Protein AF-A0A1Q6DUY1-F1 (afdb_monomer)

Mean predicted aligned error: 12.61 Å

Secondary structure (DSSP, 8-state):
-----TTTTTS-TTSSS-SS--SS-SEEEEETTEEEETT--EE-HHHHHHHHHHHHHHHHTT--------S--------PPPTT--S-----------PPP-

Organism: Methanohalarchaeum thermophilum (NCBI:txid1903181)

Structure (mmCIF, N/CA/C/O backbone):
data_AF-A0A1Q6DUY1-F1
#
_entry.id   AF-A0A1Q6DUY1-F1
#
loop_
_atom_site.group_PDB
_atom_site.id
_atom_site.type_symbol
_atom_site.label_atom_id
_atom_site.label_alt_id
_atom_site.label_comp_id
_atom_site.label_asym_id
_atom_site.label_entity_id
_atom_site.label_seq_id
_atom_site.pdbx_PDB_ins_code
_atom_site.Cartn_x
_atom_site.Cartn_y
_atom_site.Cartn_z
_atom_site.occupancy
_atom_site.B_iso_or_equiv
_atom_site.auth_seq_id
_atom_site.auth_comp_id
_atom_site.auth_asym_id
_atom_site.auth_atom_id
_atom_site.pdbx_PDB_model_num
ATOM 1 N N . MET A 1 1 ? 21.141 -5.950 -8.423 1.00 63.97 1 MET A N 1
ATOM 2 C CA . MET A 1 1 ? 20.550 -4.677 -7.969 1.00 63.97 1 MET A CA 1
ATOM 3 C C . MET A 1 1 ? 19.736 -4.976 -6.729 1.00 63.97 1 MET A C 1
ATOM 5 O O . MET A 1 1 ? 19.007 -5.960 -6.750 1.00 63.97 1 MET A O 1
ATOM 9 N N . LEU A 1 2 ? 19.949 -4.237 -5.644 1.00 80.75 2 LEU A N 1
ATOM 10 C CA . LEU A 1 2 ? 19.303 -4.486 -4.356 1.00 80.75 2 LEU A CA 1
ATOM 11 C C . LEU A 1 2 ? 18.455 -3.260 -4.021 1.00 80.75 2 LEU A C 1
ATOM 13 O O . LEU A 1 2 ? 19.003 -2.168 -3.919 1.00 80.75 2 LEU A O 1
ATOM 17 N N . VAL A 1 3 ? 17.140 -3.453 -3.915 1.00 87.00 3 VAL A N 1
ATOM 18 C CA . VAL A 1 3 ? 16.173 -2.383 -3.643 1.00 87.00 3 VAL A CA 1
ATOM 19 C C . VAL A 1 3 ? 15.940 -2.315 -2.140 1.00 87.00 3 VAL A C 1
ATOM 21 O O . VAL A 1 3 ? 15.665 -3.330 -1.505 1.00 87.00 3 VAL A O 1
ATOM 24 N N . ASP A 1 4 ? 16.053 -1.122 -1.567 1.00 88.88 4 ASP A N 1
ATOM 25 C CA . ASP A 1 4 ? 15.812 -0.912 -0.141 1.00 88.88 4 ASP A CA 1
ATOM 26 C C . ASP A 1 4 ? 14.311 -0.976 0.202 1.00 88.88 4 ASP A C 1
ATOM 28 O O . ASP A 1 4 ? 13.462 -0.433 -0.509 1.00 88.88 4 ASP A O 1
ATOM 32 N N . GLU A 1 5 ? 13.979 -1.570 1.345 1.00 86.50 5 GLU A N 1
ATOM 33 C CA . GLU A 1 5 ? 12.595 -1.795 1.776 1.00 86.50 5 GLU A CA 1
ATOM 34 C C . GLU A 1 5 ? 12.002 -0.635 2.593 1.00 86.50 5 GLU A C 1
ATOM 36 O O . GLU A 1 5 ? 10.870 -0.729 3.087 1.00 86.50 5 GLU A O 1
ATOM 41 N N . SER A 1 6 ? 12.713 0.484 2.745 1.00 89.81 6 SER A N 1
ATOM 42 C CA . SER A 1 6 ? 12.218 1.614 3.531 1.00 89.81 6 SER A CA 1
ATOM 43 C C . SER A 1 6 ? 10.900 2.143 2.973 1.00 89.81 6 SER A C 1
ATOM 45 O O . SER A 1 6 ? 10.705 2.275 1.764 1.00 89.81 6 SER A O 1
ATOM 47 N N . TYR A 1 7 ? 9.982 2.463 3.889 1.00 89.12 7 TYR A N 1
ATOM 48 C CA . TYR A 1 7 ? 8.657 3.042 3.619 1.00 89.12 7 TYR A CA 1
ATOM 49 C C . TYR A 1 7 ? 7.664 2.138 2.856 1.00 89.12 7 TYR A C 1
ATOM 51 O O . TYR A 1 7 ? 6.477 2.468 2.794 1.00 89.12 7 TYR A O 1
ATOM 59 N N . THR A 1 8 ? 8.078 0.956 2.388 1.00 90.25 8 THR A N 1
ATOM 60 C CA . THR A 1 8 ? 7.243 -0.001 1.625 1.00 90.25 8 THR A CA 1
ATOM 61 C C . THR A 1 8 ? 6.014 -0.503 2.389 1.00 90.25 8 THR A C 1
ATOM 63 O O . THR A 1 8 ? 4.973 -0.781 1.798 1.00 90.25 8 THR A O 1
ATOM 66 N N . SER A 1 9 ? 6.088 -0.564 3.719 1.00 87.75 9 SER A N 1
ATOM 67 C CA . SER A 1 9 ? 4.968 -0.960 4.583 1.00 87.75 9 SER A CA 1
ATOM 68 C C . SER A 1 9 ? 3.987 0.176 4.905 1.00 87.75 9 SER A C 1
ATOM 70 O O . SER A 1 9 ? 2.888 -0.087 5.399 1.00 87.75 9 SER A O 1
ATOM 72 N N . LYS A 1 10 ? 4.373 1.437 4.655 1.00 88.31 10 LYS A N 1
ATOM 73 C CA . LYS A 1 10 ? 3.594 2.640 4.998 1.00 88.31 10 LYS A CA 1
ATOM 74 C C . LYS A 1 10 ? 2.942 3.276 3.778 1.00 88.31 10 LYS A C 1
ATOM 76 O O . LYS A 1 10 ? 1.786 3.686 3.870 1.00 88.31 10 LYS A O 1
ATOM 81 N N . CYS A 1 11 ? 3.660 3.359 2.659 1.00 90.56 11 CYS A N 1
ATOM 82 C CA . CYS A 1 11 ? 3.143 3.939 1.424 1.00 90.56 11 CYS A CA 1
ATOM 83 C C . CYS A 1 11 ? 1.936 3.164 0.898 1.00 90.56 11 CYS A C 1
ATOM 85 O O . CYS A 1 11 ? 1.851 1.943 1.032 1.00 90.56 11 CYS A O 1
ATOM 87 N N . ASN A 1 12 ? 1.010 3.897 0.288 1.00 89.50 12 ASN A N 1
ATOM 88 C CA . ASN A 1 12 ? -0.147 3.321 -0.373 1.00 89.50 12 ASN A CA 1
ATOM 89 C C . ASN A 1 12 ? 0.258 2.888 -1.780 1.00 89.50 12 ASN A C 1
ATOM 91 O O . ASN A 1 12 ? 0.459 3.734 -2.649 1.00 89.50 12 ASN A O 1
ATOM 95 N N . ALA A 1 13 ? 0.346 1.580 -1.993 1.00 88.19 13 ALA A N 1
ATOM 96 C CA . ALA A 1 13 ? 0.759 1.020 -3.269 1.00 88.19 13 ALA A CA 1
ATOM 97 C C . ALA A 1 13 ? -0.201 1.328 -4.421 1.00 88.19 13 ALA A C 1
ATOM 99 O O . ALA A 1 13 ? 0.232 1.350 -5.568 1.00 88.19 13 ALA A O 1
ATOM 100 N N . LEU A 1 14 ? -1.484 1.578 -4.147 1.00 86.75 14 LEU A N 1
ATOM 101 C CA . LEU A 1 14 ? -2.467 1.908 -5.186 1.00 86.75 14 LEU A CA 1
ATOM 102 C C . LEU A 1 14 ? -2.465 3.393 -5.559 1.00 86.75 14 LEU A C 1
ATOM 104 O O . LEU A 1 14 ? -3.049 3.761 -6.571 1.00 86.75 14 LEU A O 1
ATOM 108 N N . ALA A 1 15 ? -1.814 4.244 -4.763 1.00 84.56 15 ALA A N 1
ATOM 109 C CA . ALA A 1 15 ? -1.655 5.646 -5.113 1.00 84.56 15 ALA A CA 1
ATOM 110 C C . ALA A 1 15 ? -0.557 5.811 -6.171 1.00 84.56 15 ALA A C 1
ATOM 112 O O . ALA A 1 15 ? 0.454 5.100 -6.156 1.00 84.56 15 ALA A O 1
ATOM 113 N N . ASP A 1 16 ? -0.735 6.790 -7.051 1.00 75.38 16 ASP A N 1
ATOM 114 C CA . ASP A 1 16 ? 0.249 7.159 -8.067 1.00 75.38 16 ASP A CA 1
ATOM 115 C C . ASP A 1 16 ? 1.310 8.108 -7.485 1.00 75.38 16 ASP A C 1
ATOM 117 O O . ASP A 1 16 ? 1.423 9.280 -7.833 1.00 75.38 16 ASP A O 1
ATOM 121 N N . ILE A 1 17 ? 1.994 7.635 -6.442 1.00 82.06 17 ILE A N 1
ATOM 122 C CA . ILE A 1 17 ? 2.987 8.404 -5.691 1.00 82.06 17 ILE A CA 1
ATOM 123 C C . ILE A 1 17 ? 4.229 7.536 -5.507 1.00 82.06 17 ILE A C 1
ATOM 125 O O . ILE A 1 17 ? 4.126 6.360 -5.152 1.00 82.06 17 ILE A O 1
ATOM 129 N N . GLU A 1 18 ? 5.405 8.138 -5.676 1.00 84.94 18 GLU A N 1
ATOM 130 C CA . GLU A 1 18 ? 6.685 7.483 -5.409 1.00 84.94 18 GLU A CA 1
ATOM 131 C C . GLU A 1 18 ? 6.824 7.011 -3.955 1.00 84.94 18 GLU A C 1
ATOM 133 O O . GLU A 1 18 ? 6.419 7.693 -3.000 1.00 84.94 18 GLU A O 1
ATOM 138 N N . VAL A 1 19 ? 7.463 5.852 -3.793 1.00 88.50 19 VAL A N 1
ATOM 139 C CA . VAL A 1 19 ? 7.739 5.237 -2.494 1.00 88.50 19 VAL A CA 1
ATOM 140 C C . VAL A 1 19 ? 8.937 5.927 -1.851 1.00 88.50 19 VAL A C 1
ATOM 142 O O . VAL A 1 19 ? 10.050 5.867 -2.361 1.00 88.50 19 VAL A O 1
ATOM 145 N N . GLY A 1 20 ? 8.722 6.560 -0.701 1.00 88.44 20 GLY A N 1
ATOM 146 C CA . GLY A 1 20 ? 9.772 7.270 0.016 1.00 88.44 20 GLY A CA 1
ATOM 147 C C . GLY A 1 20 ? 9.235 7.972 1.251 1.00 88.44 20 GLY A C 1
ATOM 148 O O . GLY A 1 20 ? 8.084 7.763 1.647 1.00 88.44 20 GLY A O 1
ATOM 149 N N . GLU A 1 21 ? 10.067 8.821 1.846 1.00 88.69 21 GLU A N 1
ATOM 150 C CA . GLU A 1 21 ? 9.646 9.633 2.977 1.00 88.69 21 GLU A CA 1
ATOM 151 C C . GLU A 1 21 ? 8.581 10.646 2.546 1.00 88.69 21 GLU A C 1
ATOM 153 O O . GLU A 1 21 ? 8.735 11.364 1.557 1.00 88.69 21 GLU A O 1
ATOM 158 N N . LYS A 1 22 ? 7.472 10.691 3.285 1.00 87.38 22 LYS A N 1
ATOM 159 C CA . LYS A 1 22 ? 6.377 11.637 3.063 1.00 87.38 22 LYS A CA 1
ATOM 160 C C . LYS A 1 22 ? 6.017 12.331 4.380 1.00 87.38 22 LYS A C 1
ATOM 162 O O . LYS A 1 22 ? 6.050 11.676 5.425 1.00 87.38 22 LYS A O 1
ATOM 167 N N . PRO A 1 23 ? 5.587 13.608 4.339 1.00 85.56 23 PRO A N 1
ATOM 168 C CA . PRO A 1 23 ? 5.141 14.335 5.531 1.00 85.56 23 PRO A CA 1
ATOM 169 C C . PRO A 1 23 ? 3.914 13.681 6.182 1.00 85.56 23 PRO A C 1
ATOM 171 O O . PRO A 1 23 ? 3.724 13.754 7.392 1.00 85.56 23 PRO A O 1
ATOM 174 N N . SER A 1 24 ? 3.083 13.007 5.384 1.00 86.62 24 SER A N 1
ATOM 175 C CA . SER A 1 24 ? 2.016 12.135 5.867 1.00 86.62 24 SER A CA 1
ATOM 176 C C . SER A 1 24 ? 1.785 10.989 4.885 1.00 86.62 24 SER A C 1
ATOM 178 O O . SER A 1 24 ? 1.909 11.159 3.670 1.00 86.62 24 SER A O 1
ATOM 180 N N . TYR A 1 25 ? 1.450 9.811 5.411 1.00 87.56 25 TYR A N 1
ATOM 181 C CA . TYR A 1 25 ? 1.158 8.633 4.596 1.00 87.56 25 TYR A CA 1
ATOM 182 C C . TYR A 1 25 ? -0.348 8.480 4.406 1.00 87.56 25 TYR A C 1
ATOM 184 O O . TYR A 1 25 ? -1.128 8.515 5.357 1.00 87.56 25 TYR A O 1
ATOM 192 N N . ARG A 1 26 ? -0.749 8.288 3.150 1.00 84.62 26 ARG A N 1
ATOM 193 C CA . ARG A 1 26 ? -2.141 8.161 2.706 1.00 84.62 26 ARG A CA 1
ATOM 194 C C . ARG A 1 26 ? -2.624 6.706 2.736 1.00 84.62 26 ARG A C 1
ATOM 196 O O . ARG A 1 26 ? -3.044 6.155 1.723 1.00 84.62 26 ARG A O 1
ATOM 203 N N . GLY A 1 27 ? -2.539 6.090 3.908 1.00 88.56 27 GLY A N 1
ATOM 204 C CA . GLY A 1 27 ? -2.950 4.712 4.164 1.00 88.56 27 GLY A CA 1
ATOM 205 C C . GLY A 1 27 ? -2.298 4.173 5.433 1.00 88.56 27 GLY A C 1
ATOM 206 O O . GLY A 1 27 ? -1.357 4.765 5.966 1.00 88.56 27 GLY A O 1
ATOM 207 N N . ARG A 1 28 ? -2.830 3.076 5.973 1.00 91.56 28 ARG A N 1
ATOM 208 C CA . ARG A 1 28 ? -2.308 2.478 7.204 1.00 91.56 28 ARG A CA 1
ATOM 209 C C . ARG A 1 28 ? -2.553 0.980 7.266 1.00 91.56 28 ARG A C 1
ATOM 211 O O . ARG A 1 28 ? -3.605 0.482 6.866 1.00 91.56 28 ARG A O 1
ATOM 218 N N . ARG A 1 29 ? -1.618 0.270 7.889 1.00 91.19 29 ARG A N 1
ATOM 219 C CA . ARG A 1 29 ? -1.822 -1.121 8.292 1.00 91.19 29 ARG A CA 1
ATOM 220 C C . ARG A 1 29 ? -2.812 -1.176 9.454 1.00 91.19 29 ARG A C 1
ATOM 222 O O . ARG A 1 29 ? -2.638 -0.452 10.432 1.00 91.19 29 ARG A O 1
ATOM 229 N N . ILE A 1 30 ? -3.847 -2.003 9.335 1.00 90.75 30 ILE A N 1
ATOM 230 C CA . ILE A 1 30 ? -4.845 -2.191 10.400 1.00 90.75 30 ILE A CA 1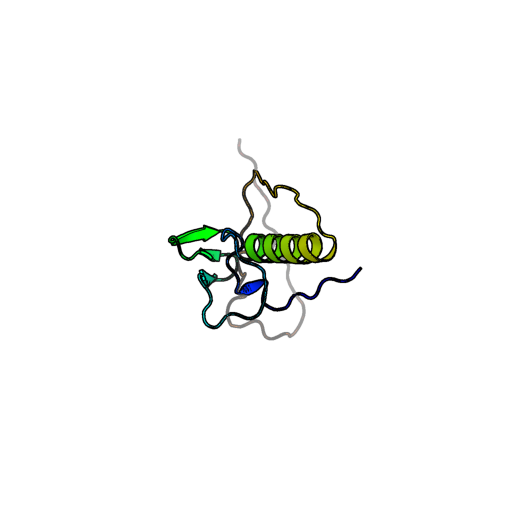
ATOM 231 C C . ILE A 1 30 ? -4.421 -3.356 11.289 1.00 90.75 30 ILE A C 1
ATOM 233 O O . ILE A 1 30 ? -4.291 -3.202 12.499 1.00 90.75 30 ILE A O 1
ATOM 237 N N . GLU A 1 31 ? -4.136 -4.499 10.674 1.00 88.00 31 GLU A N 1
ATOM 238 C CA . GLU A 1 31 ? -3.728 -5.726 11.353 1.00 88.00 31 GLU A CA 1
ATOM 239 C C . GLU A 1 31 ? -2.778 -6.548 10.469 1.00 88.00 31 GLU A C 1
ATOM 241 O O . GLU A 1 31 ? -2.375 -6.124 9.381 1.00 88.00 31 GLU A O 1
ATOM 246 N N . ARG A 1 32 ? -2.339 -7.719 10.946 1.00 85.50 32 ARG A N 1
ATOM 247 C CA . ARG A 1 32 ? -1.468 -8.588 10.143 1.00 85.50 32 ARG A CA 1
ATOM 248 C C . ARG A 1 32 ? -2.251 -9.112 8.941 1.00 85.50 32 ARG A C 1
ATOM 250 O O . ARG A 1 32 ? -3.294 -9.718 9.119 1.00 85.50 32 ARG A O 1
ATOM 257 N N . GLY A 1 33 ? -1.720 -8.882 7.743 1.00 88.00 33 GLY A N 1
ATOM 258 C CA . GLY A 1 33 ? -2.380 -9.262 6.497 1.00 88.00 33 GLY A CA 1
ATOM 259 C C . GLY A 1 33 ? -3.410 -8.253 5.987 1.00 88.00 33 GLY A C 1
ATOM 260 O O . GLY A 1 33 ? -3.927 -8.472 4.903 1.00 88.00 33 GLY A O 1
ATOM 261 N N . LEU A 1 34 ? -3.669 -7.132 6.682 1.00 90.56 34 LEU A N 1
ATOM 262 C CA . LEU A 1 34 ? -4.656 -6.136 6.244 1.00 90.56 34 LEU A CA 1
ATOM 263 C C . LEU A 1 34 ? -4.107 -4.703 6.265 1.00 90.56 34 LEU A C 1
ATOM 265 O O . LEU A 1 34 ? -3.680 -4.179 7.301 1.00 90.56 34 LEU A O 1
ATOM 269 N N . TYR A 1 35 ? -4.176 -4.044 5.114 1.00 93.19 35 TYR A N 1
ATOM 270 C CA . TYR A 1 35 ? -3.809 -2.650 4.903 1.00 93.19 35 TYR A CA 1
ATOM 271 C C . TYR A 1 35 ? -4.994 -1.881 4.316 1.00 93.19 35 TYR A C 1
ATOM 273 O O . TYR A 1 35 ? -5.694 -2.376 3.437 1.00 93.19 35 TYR A O 1
ATOM 281 N N . ARG A 1 36 ? -5.214 -0.660 4.804 1.00 93.44 36 ARG A N 1
ATOM 282 C CA . ARG A 1 36 ? -6.257 0.245 4.318 1.00 93.44 36 ARG A CA 1
ATOM 283 C C . ARG A 1 36 ? -5.624 1.412 3.575 1.00 93.44 36 ARG A C 1
ATOM 285 O O . ARG A 1 36 ? -4.818 2.141 4.156 1.00 93.44 36 ARG A O 1
ATOM 292 N N . THR A 1 37 ? -6.013 1.602 2.321 1.00 92.06 37 THR A N 1
ATOM 293 C CA . THR A 1 37 ? -5.592 2.740 1.493 1.00 92.06 37 THR A CA 1
ATOM 294 C C . THR A 1 37 ? -6.315 4.028 1.904 1.00 92.06 37 THR A C 1
ATOM 296 O O . THR A 1 37 ? -7.271 3.990 2.683 1.00 92.06 37 THR A O 1
ATOM 299 N N . ALA A 1 38 ? -5.869 5.184 1.400 1.00 89.50 38 ALA A N 1
ATOM 300 C CA . ALA A 1 38 ? -6.529 6.469 1.669 1.00 89.50 38 ALA A CA 1
ATOM 301 C C . ALA A 1 38 ? -7.998 6.502 1.238 1.00 89.50 38 ALA A C 1
ATOM 303 O O . ALA A 1 38 ? -8.824 7.038 1.974 1.00 89.50 38 ALA A O 1
ATOM 304 N N . ASP A 1 39 ? -8.325 5.865 0.115 1.00 89.50 39 ASP A N 1
ATOM 305 C CA . ASP A 1 39 ? -9.694 5.816 -0.415 1.00 89.50 39 ASP A CA 1
ATOM 306 C C . ASP A 1 39 ? -10.579 4.816 0.350 1.00 89.50 39 ASP A C 1
ATOM 308 O O . ASP A 1 39 ? -11.768 4.669 0.084 1.00 89.50 39 ASP A O 1
ATOM 312 N N . GLY A 1 40 ? -10.007 4.125 1.340 1.0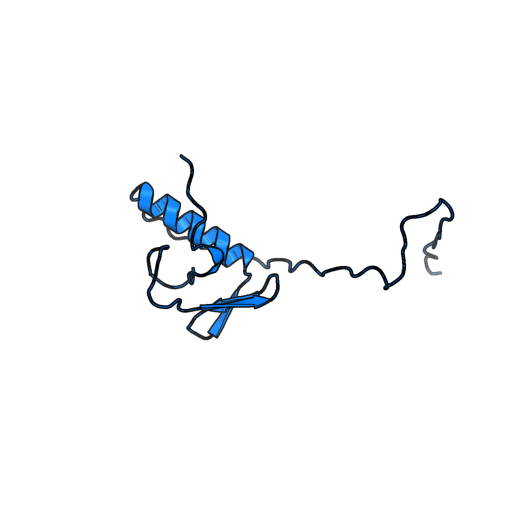0 89.69 40 GLY A N 1
ATOM 313 C CA . GLY A 1 40 ? -10.701 3.178 2.200 1.00 89.69 40 GLY A CA 1
ATOM 314 C C . GLY A 1 40 ? -10.665 1.732 1.716 1.00 89.69 40 GLY A C 1
ATOM 315 O O . GLY A 1 40 ? -11.115 0.862 2.461 1.00 89.69 40 GLY A O 1
ATOM 316 N N . THR A 1 41 ? -10.086 1.462 0.545 1.00 90.19 41 THR A N 1
ATOM 317 C CA . THR A 1 41 ? -9.909 0.109 0.008 1.00 90.19 41 THR A CA 1
ATOM 318 C C . THR A 1 41 ? -9.044 -0.733 0.937 1.00 90.19 41 THR A C 1
ATOM 320 O O . THR A 1 41 ? -7.987 -0.301 1.407 1.00 90.19 41 THR A O 1
ATOM 323 N N . LEU A 1 42 ? -9.497 -1.955 1.199 1.00 90.31 42 LEU A N 1
ATOM 324 C CA . LEU A 1 42 ? -8.754 -2.938 1.971 1.00 90.31 42 LEU A CA 1
ATOM 325 C C . LEU A 1 42 ? -7.990 -3.853 1.020 1.00 90.31 42 LEU A C 1
ATOM 327 O O . LEU A 1 42 ? -8.579 -4.483 0.147 1.00 90.31 42 LEU A O 1
ATOM 331 N N . ILE A 1 43 ? -6.678 -3.927 1.209 1.00 90.25 43 ILE A N 1
ATOM 332 C CA . ILE A 1 43 ? -5.782 -4.820 0.477 1.00 90.25 43 ILE A CA 1
ATOM 333 C C . ILE A 1 43 ? -4.928 -5.606 1.464 1.00 90.25 43 ILE A C 1
ATOM 335 O O . ILE A 1 43 ? -4.774 -5.223 2.627 1.00 90.25 43 ILE A O 1
ATOM 339 N N . ASN A 1 44 ? -4.339 -6.707 1.006 1.00 90.38 44 ASN A N 1
ATOM 340 C CA . ASN A 1 44 ? -3.405 -7.436 1.846 1.00 90.38 44 ASN A CA 1
ATOM 341 C C . ASN A 1 44 ? -2.140 -6.594 2.085 1.00 90.38 44 ASN A C 1
ATOM 343 O O . ASN A 1 44 ? -1.596 -5.978 1.167 1.00 90.38 44 ASN A O 1
ATOM 347 N N . ALA A 1 45 ? -1.679 -6.557 3.334 1.00 91.12 45 ALA A N 1
ATOM 348 C CA . ALA A 1 45 ? -0.484 -5.810 3.716 1.00 91.12 45 ALA A CA 1
ATOM 349 C C . ALA A 1 45 ? 0.785 -6.278 2.978 1.00 91.12 45 ALA A C 1
ATOM 351 O O . ALA A 1 45 ? 1.618 -5.443 2.631 1.00 91.12 45 ALA A O 1
ATOM 352 N N . ASP A 1 46 ? 0.920 -7.579 2.716 1.00 89.50 46 ASP A N 1
ATOM 353 C CA . ASP A 1 46 ? 2.075 -8.142 2.01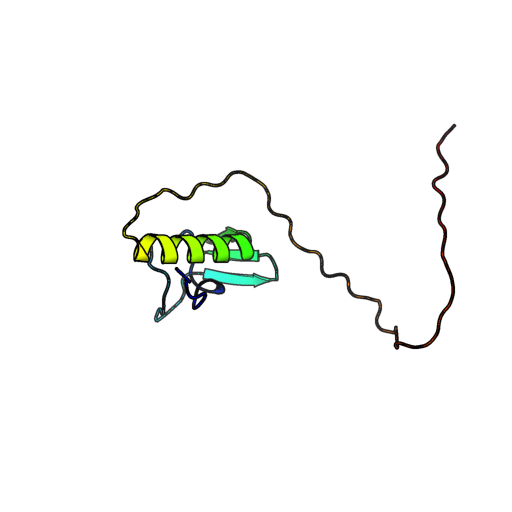0 1.00 89.50 46 ASP A CA 1
ATOM 354 C C . ASP A 1 46 ? 2.029 -7.778 0.518 1.00 89.50 46 ASP A C 1
ATOM 356 O O . ASP A 1 46 ? 3.051 -7.431 -0.069 1.00 89.50 46 ASP A O 1
ATOM 360 N N . VAL A 1 47 ? 0.826 -7.726 -0.071 1.00 90.06 47 VAL A N 1
ATOM 361 C CA . VAL A 1 47 ? 0.617 -7.210 -1.436 1.00 90.06 47 VAL A CA 1
ATOM 362 C C . VAL A 1 47 ? 0.997 -5.733 -1.515 1.00 90.06 47 VAL A C 1
ATOM 364 O O . VAL A 1 47 ? 1.715 -5.342 -2.430 1.00 90.06 47 VAL A O 1
ATOM 367 N N . ASN A 1 48 ? 0.591 -4.912 -0.539 1.00 91.50 48 ASN A N 1
ATOM 368 C CA . ASN A 1 48 ? 0.998 -3.505 -0.485 1.00 91.50 48 ASN A CA 1
ATOM 369 C C . ASN A 1 48 ? 2.530 -3.356 -0.459 1.00 91.50 48 ASN A C 1
ATOM 371 O O . ASN A 1 48 ? 3.085 -2.548 -1.200 1.00 91.50 48 ASN A O 1
ATOM 375 N N . ALA A 1 49 ? 3.219 -4.152 0.363 1.00 90.88 49 ALA A N 1
ATOM 376 C CA . ALA A 1 49 ? 4.677 -4.121 0.442 1.00 90.88 49 ALA A CA 1
ATOM 377 C C . ALA A 1 49 ? 5.339 -4.561 -0.875 1.00 90.88 49 ALA A C 1
ATOM 379 O O . ALA A 1 49 ? 6.197 -3.843 -1.386 1.00 90.88 49 ALA A O 1
ATOM 380 N N . ALA A 1 50 ? 4.900 -5.681 -1.459 1.00 90.56 50 ALA A N 1
ATOM 381 C CA . ALA A 1 50 ? 5.438 -6.203 -2.715 1.00 90.56 50 ALA A CA 1
ATOM 382 C C . ALA A 1 50 ? 5.267 -5.211 -3.875 1.00 90.56 50 ALA A C 1
ATOM 384 O O . ALA A 1 50 ? 6.211 -4.963 -4.624 1.00 90.56 50 ALA A O 1
ATOM 385 N N . LEU A 1 51 ? 4.091 -4.586 -3.984 1.00 90.31 51 LEU A N 1
ATOM 386 C CA . LEU A 1 51 ? 3.829 -3.551 -4.982 1.00 90.31 51 LEU A CA 1
ATOM 387 C C . LEU A 1 51 ? 4.741 -2.332 -4.793 1.00 90.31 51 LEU A C 1
ATOM 389 O O . LEU A 1 51 ? 5.270 -1.811 -5.770 1.00 90.31 51 LEU A O 1
ATOM 393 N N . ASN A 1 52 ? 4.969 -1.888 -3.555 1.00 91.50 52 ASN A N 1
ATOM 394 C CA . ASN A 1 52 ? 5.866 -0.763 -3.288 1.00 91.50 52 ASN A CA 1
ATOM 395 C C . ASN A 1 52 ? 7.338 -1.093 -3.598 1.00 91.50 52 ASN A C 1
ATOM 397 O O . ASN A 1 52 ? 8.044 -0.238 -4.129 1.00 91.50 52 ASN A O 1
ATOM 401 N N . ILE A 1 53 ? 7.799 -2.319 -3.321 1.00 91.31 53 ILE A N 1
ATOM 402 C CA . ILE A 1 53 ? 9.145 -2.775 -3.712 1.00 91.31 53 ILE A CA 1
ATOM 403 C C . ILE A 1 53 ? 9.276 -2.776 -5.237 1.00 91.31 53 ILE A C 1
ATOM 405 O O . ILE A 1 53 ? 10.242 -2.232 -5.769 1.00 91.31 53 ILE A O 1
ATOM 409 N N . ALA A 1 54 ? 8.284 -3.334 -5.939 1.00 89.06 54 ALA A N 1
ATOM 410 C CA . ALA A 1 54 ? 8.263 -3.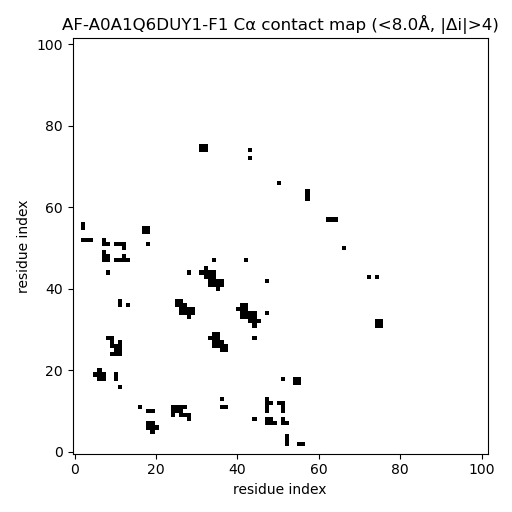356 -7.397 1.00 89.06 54 ALA A CA 1
ATOM 411 C C . ALA A 1 54 ? 8.306 -1.936 -7.979 1.00 89.06 54 ALA A C 1
ATOM 413 O O . ALA A 1 54 ? 9.144 -1.663 -8.832 1.00 89.06 54 ALA A O 1
ATOM 414 N N . LYS A 1 55 ? 7.485 -1.011 -7.461 1.00 88.06 55 LYS A N 1
ATOM 415 C CA . LYS A 1 55 ? 7.484 0.404 -7.870 1.00 88.06 55 LYS A CA 1
ATOM 416 C C . LYS A 1 55 ? 8.846 1.067 -7.689 1.00 88.06 55 LYS A C 1
ATOM 418 O O . LYS A 1 55 ? 9.320 1.739 -8.598 1.00 88.06 55 LYS A O 1
ATOM 423 N N . LYS A 1 56 ? 9.488 0.858 -6.538 1.00 88.62 56 LYS A N 1
ATOM 424 C CA . LYS A 1 56 ? 10.806 1.432 -6.248 1.00 88.62 56 LYS A CA 1
ATOM 425 C C . LYS A 1 56 ? 11.872 0.876 -7.198 1.00 88.62 56 LYS A C 1
ATOM 427 O O . LYS A 1 56 ? 12.575 1.647 -7.841 1.00 88.62 56 LYS A O 1
ATOM 432 N N .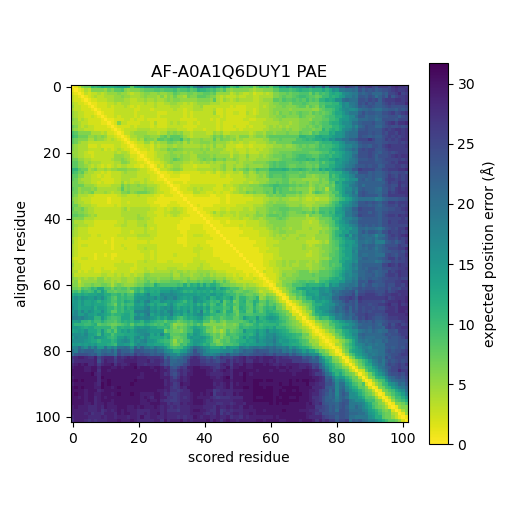 GLY A 1 57 ? 11.897 -0.441 -7.402 1.00 88.62 57 GLY A N 1
ATOM 433 C CA . GLY A 1 57 ? 12.798 -1.072 -8.369 1.00 88.62 57 GLY A CA 1
ATOM 434 C C . GLY A 1 57 ? 12.574 -0.595 -9.806 1.00 88.62 57 GLY A C 1
ATOM 435 O O . GLY A 1 57 ? 13.540 -0.309 -10.502 1.00 88.62 57 GLY A O 1
ATOM 436 N N . MET A 1 58 ? 11.315 -0.449 -10.237 1.00 85.88 58 MET A N 1
ATOM 437 C CA . MET A 1 58 ? 10.953 0.068 -11.564 1.00 85.88 58 MET A CA 1
ATOM 438 C C . MET A 1 58 ? 11.391 1.522 -11.764 1.00 85.88 58 MET A C 1
ATOM 440 O O . MET A 1 58 ? 11.933 1.847 -12.821 1.00 85.88 58 MET A O 1
ATOM 444 N N . SER A 1 59 ? 11.220 2.376 -10.746 1.00 83.19 59 SER A N 1
ATOM 445 C CA . SER A 1 59 ? 11.691 3.765 -10.796 1.00 83.19 59 SER A CA 1
ATOM 446 C C . SER A 1 59 ? 13.211 3.865 -10.914 1.00 83.19 59 SER A C 1
ATOM 448 O O . SER A 1 59 ? 13.709 4.695 -11.665 1.00 83.19 59 SER A O 1
ATOM 450 N N . GLU A 1 60 ? 13.962 2.974 -10.259 1.00 82.50 60 GLU A N 1
ATOM 451 C CA . GLU A 1 60 ? 15.428 2.967 -10.342 1.00 82.50 60 GLU A CA 1
ATOM 452 C C . GLU A 1 60 ? 15.948 2.557 -11.736 1.00 82.50 60 GLU A C 1
ATOM 454 O O . GLU A 1 60 ? 17.066 2.916 -12.102 1.00 82.50 60 GLU A O 1
ATOM 459 N N . ILE A 1 61 ? 15.149 1.827 -12.527 1.00 83.44 61 ILE A N 1
ATOM 460 C CA . ILE A 1 61 ? 15.510 1.369 -13.882 1.00 83.44 61 ILE A CA 1
ATOM 461 C C . ILE A 1 61 ? 14.764 2.109 -15.007 1.00 83.44 61 ILE A C 1
ATOM 463 O O . ILE A 1 61 ? 14.898 1.720 -16.166 1.00 83.44 61 ILE A O 1
ATOM 467 N N . ASN A 1 62 ? 13.998 3.163 -14.689 1.00 80.06 62 ASN A N 1
ATOM 468 C CA . ASN A 1 62 ? 13.165 3.931 -15.631 1.00 80.06 62 ASN A CA 1
ATOM 469 C C . ASN A 1 62 ? 12.225 3.060 -16.491 1.00 80.06 62 ASN A C 1
ATOM 471 O O . ASN A 1 62 ? 12.043 3.316 -17.682 1.00 80.06 62 ASN A O 1
ATOM 475 N N . LEU A 1 63 ? 11.647 2.009 -15.902 1.00 77.25 63 LEU A N 1
ATOM 476 C CA . LEU A 1 63 ? 10.751 1.091 -16.603 1.00 77.25 63 LEU A CA 1
ATOM 477 C C . LEU A 1 63 ? 9.294 1.376 -16.242 1.00 77.25 63 LEU A C 1
ATOM 479 O O . LEU A 1 63 ? 8.898 1.253 -15.086 1.00 77.25 63 LEU A O 1
ATOM 483 N N . GLU A 1 64 ? 8.482 1.681 -17.249 1.00 67.94 64 GLU A N 1
ATOM 484 C CA . GLU A 1 64 ? 7.042 1.873 -17.092 1.00 67.94 64 GLU A CA 1
ATOM 485 C C . GLU A 1 64 ? 6.318 0.566 -17.449 1.00 67.94 64 GLU A C 1
ATOM 487 O O . GLU A 1 64 ? 6.011 0.286 -18.607 1.00 67.94 64 GLU A O 1
ATOM 492 N N . LEU A 1 65 ? 6.111 -0.294 -16.447 1.00 65.06 65 LEU A N 1
ATOM 493 C CA . LEU A 1 65 ? 5.361 -1.541 -16.595 1.00 65.06 65 LEU A CA 1
ATOM 494 C C . LEU A 1 65 ? 4.137 -1.523 -15.677 1.00 65.06 65 LEU A C 1
ATOM 496 O O . LEU A 1 65 ? 4.252 -1.316 -14.469 1.00 65.06 65 LEU A O 1
ATOM 500 N N . GLY A 1 66 ? 2.957 -1.778 -16.242 1.00 65.56 66 GLY A N 1
ATOM 501 C CA . GLY A 1 66 ? 1.728 -1.892 -15.463 1.00 65.56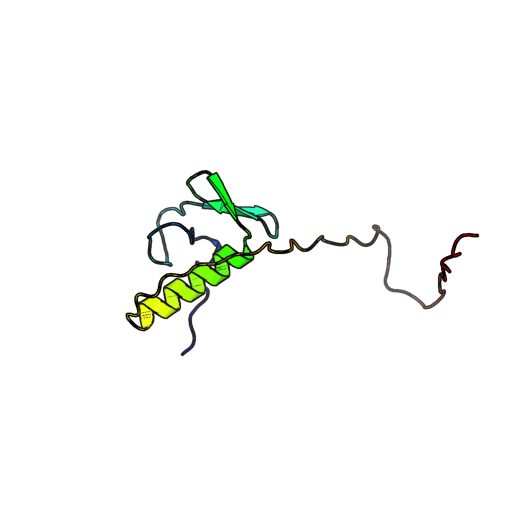 66 GLY A CA 1
ATOM 502 C C . GLY A 1 66 ? 1.771 -3.110 -14.539 1.00 65.56 66 GLY A C 1
ATOM 503 O O . GLY A 1 66 ? 1.934 -4.239 -15.001 1.00 65.56 66 GLY A O 1
ATOM 504 N N . VAL A 1 67 ? 1.595 -2.897 -13.232 1.00 65.12 67 VAL A N 1
ATOM 505 C CA . VAL A 1 67 ? 1.479 -3.993 -12.262 1.00 65.12 67 VAL A CA 1
ATOM 506 C C . VAL A 1 67 ? 0.006 -4.359 -12.094 1.00 65.12 67 VAL A C 1
ATOM 508 O O . VAL A 1 67 ? -0.762 -3.628 -11.473 1.00 65.12 67 VAL A O 1
ATOM 511 N N . GLY A 1 68 ? -0.386 -5.497 -12.667 1.00 64.50 68 GLY A N 1
ATOM 512 C CA . GLY A 1 68 ? -1.714 -6.094 -12.518 1.00 64.50 68 GLY A CA 1
ATOM 513 C C . GLY A 1 68 ? -1.655 -7.401 -11.729 1.00 64.50 68 GLY A C 1
ATOM 514 O O . GLY A 1 68 ? -0.652 -8.111 -11.758 1.00 64.50 68 GLY A O 1
ATOM 515 N N . GLY A 1 69 ? -2.737 -7.737 -11.028 1.00 64.19 69 GLY A N 1
ATOM 516 C CA . GLY A 1 69 ? -2.863 -9.003 -10.309 1.00 64.19 69 GLY A CA 1
ATOM 517 C C . GLY A 1 69 ? -4.300 -9.509 -10.327 1.00 64.19 69 GLY A C 1
ATOM 518 O O . GLY A 1 69 ? -5.240 -8.721 -10.265 1.00 64.19 69 GLY A O 1
ATOM 519 N N . SER A 1 70 ? -4.468 -10.828 -10.405 1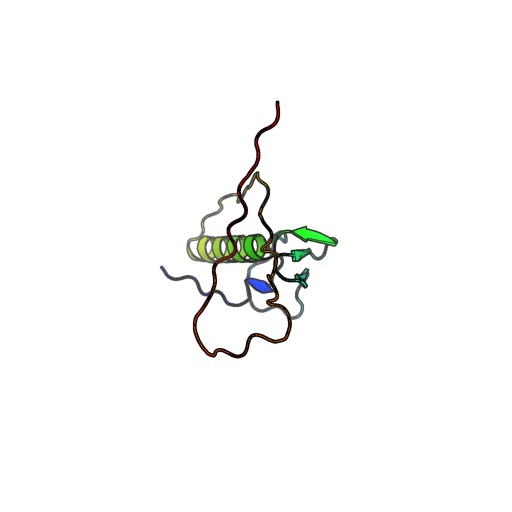.00 58.19 70 SER A N 1
ATOM 520 C CA . SER A 1 70 ? -5.756 -11.501 -10.228 1.00 58.19 70 SER A CA 1
ATOM 521 C C . SER A 1 70 ? -5.551 -12.697 -9.301 1.00 58.19 70 SER A C 1
ATOM 523 O O . SER A 1 70 ? -4.666 -13.517 -9.530 1.00 58.19 70 SER A O 1
ATOM 525 N N . GLY A 1 71 ? -6.295 -12.748 -8.196 1.00 72.19 71 GLY A N 1
ATOM 526 C CA . GLY A 1 71 ? -6.164 -13.815 -7.203 1.00 72.19 71 GLY A CA 1
ATOM 527 C C . GLY A 1 71 ? -6.479 -13.367 -5.778 1.00 72.19 71 GLY A C 1
ATOM 528 O O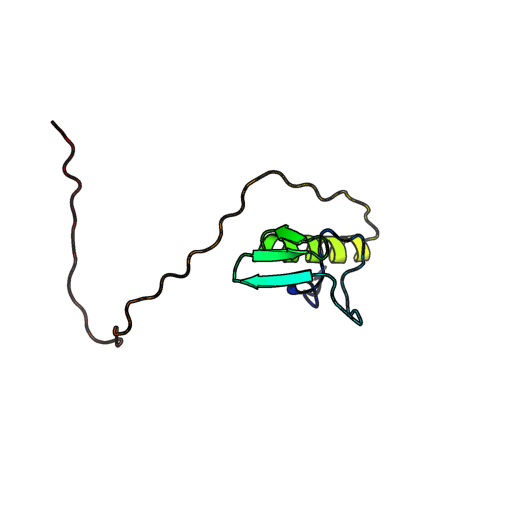 . GLY A 1 71 ? -6.371 -12.190 -5.434 1.00 72.19 71 GLY A O 1
ATOM 529 N N . GLY A 1 72 ? -6.885 -14.327 -4.949 1.00 73.44 72 GLY A N 1
ATOM 530 C CA . GLY A 1 72 ? -7.013 -14.147 -3.507 1.00 73.44 72 GLY A CA 1
ATOM 531 C C . GLY A 1 72 ? -5.673 -14.386 -2.816 1.00 73.44 72 GLY A C 1
ATOM 532 O O . GLY A 1 72 ? -4.885 -15.225 -3.245 1.00 73.44 72 GLY A O 1
ATOM 533 N N . VAL A 1 73 ? -5.421 -13.658 -1.736 1.00 77.06 73 VAL A N 1
ATOM 534 C CA . VAL A 1 73 ? -4.230 -13.825 -0.898 1.00 77.06 73 VAL A CA 1
ATOM 535 C C . VAL A 1 73 ? -4.652 -14.336 0.462 1.00 77.06 73 VAL A C 1
ATOM 537 O O . VAL A 1 73 ? -5.558 -13.777 1.082 1.00 77.06 73 VAL A O 1
ATOM 540 N N . ASP A 1 74 ? -3.988 -15.391 0.920 1.00 74.00 74 ASP A N 1
ATOM 541 C CA . ASP A 1 74 ? -4.277 -15.962 2.226 1.00 74.00 74 ASP A CA 1
ATOM 542 C C . ASP A 1 74 ? -3.814 -15.011 3.343 1.00 74.00 74 ASP A C 1
ATOM 544 O O . ASP A 1 74 ? -2.809 -14.303 3.217 1.00 74.00 74 ASP A O 1
ATOM 548 N N . THR A 1 75 ? -4.564 -14.968 4.443 1.00 71.44 75 THR A N 1
ATOM 549 C CA . THR A 1 75 ? -4.200 -14.172 5.623 1.00 71.44 75 THR A CA 1
ATOM 550 C C . THR A 1 75 ? -3.789 -15.126 6.736 1.00 71.44 75 THR A C 1
ATOM 552 O O . THR A 1 75 ? -4.606 -15.918 7.209 1.00 71.44 75 THR A O 1
ATOM 555 N N . PRO A 1 76 ? -2.522 -15.093 7.189 1.00 68.94 76 PRO A N 1
ATOM 556 C CA . PRO A 1 76 ? -2.043 -16.086 8.135 1.00 68.94 76 PRO A CA 1
ATOM 557 C C . PRO A 1 76 ? -2.787 -15.958 9.468 1.00 68.94 76 PRO A C 1
ATOM 559 O O . PRO A 1 76 ? -2.638 -14.965 10.190 1.00 68.94 76 PRO A O 1
ATOM 562 N N . ARG A 1 77 ? -3.551 -16.991 9.841 1.00 70.50 77 ARG A N 1
ATOM 563 C CA . ARG A 1 77 ? -4.154 -17.081 11.175 1.00 70.50 77 ARG A CA 1
ATOM 564 C C . ARG A 1 77 ? -3.066 -17.312 12.219 1.00 70.50 77 ARG A C 1
ATOM 566 O O . ARG A 1 77 ? -2.353 -18.313 12.196 1.00 70.50 77 ARG A O 1
ATOM 573 N N . ARG A 1 78 ? -2.951 -16.398 13.186 1.00 70.19 78 ARG A N 1
ATOM 574 C CA . ARG A 1 78 ? -2.042 -16.578 14.324 1.00 70.19 78 ARG A CA 1
ATOM 575 C C . ARG A 1 78 ? -2.588 -17.669 15.248 1.00 70.19 78 ARG A C 1
ATOM 577 O O . ARG A 1 78 ? -3.523 -17.425 16.007 1.00 70.19 78 ARG A O 1
ATOM 584 N N . ILE A 1 79 ? -1.946 -18.834 15.247 1.00 78.44 79 ILE A N 1
ATOM 585 C CA . ILE A 1 79 ? -2.193 -19.882 16.241 1.00 78.44 79 ILE A CA 1
ATOM 586 C C . ILE A 1 79 ? -1.599 -19.418 17.575 1.00 78.44 79 ILE A C 1
ATOM 588 O O . ILE A 1 79 ? -0.385 -19.268 17.721 1.00 78.44 79 ILE A O 1
ATOM 592 N N . ARG A 1 80 ? -2.459 -19.159 18.559 1.00 74.62 80 ARG A N 1
ATOM 593 C CA . ARG A 1 80 ? -2.044 -18.978 19.952 1.00 74.62 80 ARG A CA 1
ATOM 594 C C . ARG A 1 80 ? -2.049 -20.357 20.602 1.00 74.62 80 ARG A C 1
ATOM 596 O O . ARG A 1 80 ? -3.108 -20.969 20.692 1.00 74.62 80 ARG A O 1
ATOM 603 N N . LYS A 1 81 ? -0.891 -20.852 21.054 1.00 66.38 81 LYS A N 1
ATOM 604 C CA . LYS A 1 81 ? -0.897 -21.984 21.992 1.00 66.38 81 LYS A CA 1
ATOM 605 C C . LYS A 1 81 ? -1.668 -21.538 23.244 1.00 66.38 81 LYS A C 1
ATOM 607 O O . LYS A 1 81 ? -1.485 -20.384 23.649 1.00 66.38 81 LYS A O 1
ATOM 612 N N . PRO A 1 82 ? -2.533 -22.383 23.830 1.00 64.25 82 PRO A N 1
ATOM 613 C CA . PRO A 1 82 ? -3.203 -22.036 25.073 1.00 64.25 82 PRO A CA 1
ATOM 614 C C . PRO A 1 82 ? -2.148 -21.655 26.114 1.00 64.25 82 PRO A C 1
ATOM 616 O O . PRO A 1 82 ? -1.068 -22.248 26.185 1.00 64.25 82 PRO A O 1
ATOM 619 N N . PHE A 1 83 ? -2.446 -20.589 26.846 1.00 51.81 83 PHE A N 1
ATOM 620 C CA . PHE A 1 83 ? -1.590 -19.989 27.859 1.00 51.81 83 PHE A CA 1
ATOM 621 C C . PHE A 1 83 ? -1.225 -21.063 28.899 1.00 51.81 83 PHE A C 1
ATOM 623 O O . PHE A 1 83 ? -2.063 -21.419 29.719 1.00 51.81 83 PHE A O 1
ATOM 630 N N . GLY A 1 84 ? -0.017 -21.643 28.821 1.00 52.06 84 GLY A N 1
ATOM 631 C CA . GLY A 1 84 ? 0.387 -22.692 29.767 1.00 52.06 84 GLY A CA 1
ATOM 632 C C . GLY A 1 84 ? 1.410 -23.748 29.333 1.00 52.06 84 GLY A C 1
ATOM 633 O O . GLY A 1 84 ? 1.867 -24.475 30.210 1.00 52.06 84 GLY A O 1
ATOM 634 N N . LEU A 1 85 ? 1.841 -23.856 28.067 1.00 52.84 85 LEU A N 1
ATOM 635 C CA . LEU A 1 85 ? 2.960 -24.763 27.744 1.00 52.84 85 LEU A CA 1
ATOM 636 C C . LEU A 1 85 ? 4.299 -24.146 28.169 1.00 52.84 85 LEU A C 1
ATOM 638 O O . LEU A 1 85 ? 4.988 -23.495 27.383 1.00 52.84 85 LEU A O 1
ATOM 642 N N . ARG A 1 86 ? 4.675 -24.377 29.431 1.00 43.19 86 ARG A N 1
ATOM 643 C CA . ARG A 1 86 ? 6.084 -24.370 29.824 1.00 43.19 86 ARG A CA 1
ATOM 644 C C . ARG A 1 86 ? 6.768 -25.470 29.019 1.00 43.19 86 ARG A C 1
ATOM 646 O O . ARG A 1 86 ? 6.295 -26.601 28.978 1.00 43.19 86 ARG A O 1
ATOM 653 N N . CYS A 1 87 ? 7.851 -25.109 28.346 1.00 44.53 87 CYS A N 1
ATOM 654 C CA . CYS A 1 87 ? 8.780 -26.073 27.781 1.00 44.53 87 CYS A CA 1
ATOM 655 C C . CYS A 1 87 ? 9.271 -26.978 28.923 1.00 44.53 87 CYS A C 1
ATOM 657 O O . CYS A 1 87 ? 9.882 -26.482 29.868 1.00 44.53 87 CYS A O 1
ATOM 659 N N . GLY A 1 88 ? 8.932 -28.266 28.870 1.00 44.72 88 GLY A N 1
ATOM 660 C CA . GLY A 1 88 ? 9.328 -29.239 29.879 1.00 44.72 88 GLY A CA 1
ATOM 661 C C . GLY A 1 88 ? 8.680 -30.605 29.666 1.00 44.72 88 GLY A C 1
ATOM 662 O O . GLY A 1 88 ? 7.490 -30.764 29.915 1.00 44.72 88 GLY A O 1
ATOM 663 N N . SER A 1 89 ? 9.517 -31.567 29.272 1.00 41.66 89 SER A N 1
ATOM 664 C CA . SER A 1 89 ? 9.335 -33.029 29.240 1.00 41.66 89 SER A CA 1
ATOM 665 C C . SER A 1 89 ? 8.306 -33.644 28.282 1.00 41.66 89 SER A C 1
ATOM 667 O O . SER A 1 89 ? 7.120 -33.331 28.283 1.00 41.66 89 SER A O 1
ATOM 669 N N . ASP A 1 90 ? 8.823 -34.592 27.501 1.00 47.19 90 ASP A N 1
ATOM 670 C CA . ASP A 1 90 ? 8.127 -35.537 26.638 1.00 47.19 90 ASP A CA 1
ATOM 671 C C . ASP A 1 90 ? 6.889 -36.174 27.286 1.00 47.19 90 ASP A C 1
ATOM 673 O O . ASP A 1 90 ? 6.958 -36.649 28.421 1.00 47.19 90 ASP A O 1
ATOM 677 N N . LYS A 1 91 ? 5.799 -36.284 26.509 1.00 44.22 91 LYS A N 1
ATOM 678 C CA . LYS A 1 91 ? 5.081 -37.534 26.162 1.00 44.22 91 LYS A CA 1
ATOM 679 C C . LYS A 1 91 ? 3.653 -37.264 25.654 1.00 44.22 91 LYS A C 1
ATOM 681 O O . LYS A 1 91 ? 2.957 -36.376 26.129 1.00 44.22 91 LYS A O 1
ATOM 686 N N . SER A 1 92 ? 3.221 -38.166 24.766 1.00 39.69 92 SER A N 1
ATOM 687 C CA . SER A 1 92 ? 1.848 -38.516 24.342 1.00 39.69 92 SER A CA 1
ATOM 688 C C . SER A 1 92 ? 1.181 -37.749 23.185 1.00 39.69 92 SER A C 1
ATOM 690 O O . SER A 1 92 ? 0.525 -36.727 23.347 1.00 39.69 92 SER A O 1
ATOM 692 N N . LEU A 1 93 ? 1.346 -38.333 21.988 1.00 51.59 93 LEU A N 1
ATOM 693 C CA . LEU A 1 93 ? 0.267 -38.826 21.115 1.00 51.59 93 LEU A CA 1
ATOM 694 C C . LEU A 1 93 ? -1.168 -38.461 21.533 1.00 51.59 93 LEU A C 1
ATOM 696 O O . LEU A 1 93 ? -1.632 -38.916 22.575 1.00 51.59 93 LEU A O 1
ATOM 700 N N . ILE A 1 94 ? -1.917 -37.838 20.618 1.00 47.78 94 ILE A N 1
ATOM 701 C CA . ILE A 1 94 ? -3.343 -38.145 20.460 1.00 47.78 94 ILE A CA 1
ATOM 702 C C . ILE A 1 94 ? -3.602 -38.421 18.974 1.00 47.78 94 ILE A C 1
ATOM 704 O O . ILE A 1 94 ? -3.701 -37.512 18.152 1.00 47.78 94 ILE A O 1
ATOM 708 N N . GLN A 1 95 ? -3.656 -39.717 18.654 1.00 48.72 95 GLN A N 1
ATOM 709 C CA . GLN A 1 95 ? -4.352 -40.273 17.495 1.00 48.72 95 GLN A CA 1
ATOM 710 C C . GLN A 1 95 ? -5.806 -39.792 17.509 1.00 48.72 95 GLN A C 1
ATOM 712 O O . GLN A 1 95 ? -6.484 -39.948 18.520 1.00 48.72 95 GLN A O 1
ATOM 717 N N . THR A 1 96 ? -6.316 -39.313 16.378 1.00 39.53 96 THR A N 1
ATOM 718 C CA . THR A 1 96 ? -7.749 -39.427 16.084 1.00 39.53 96 THR A CA 1
ATOM 719 C C . THR A 1 96 ? -7.896 -39.969 14.667 1.00 39.53 96 THR A C 1
ATOM 721 O O . THR A 1 96 ? -7.478 -39.350 13.691 1.00 39.53 96 THR A O 1
ATOM 724 N N . SER A 1 97 ? -8.380 -41.205 14.594 1.00 47.06 97 SER A N 1
ATOM 725 C CA . SER A 1 97 ? -8.753 -41.909 13.369 1.00 47.06 97 SER A CA 1
ATOM 726 C C . SER A 1 97 ? -9.951 -41.214 12.708 1.00 47.06 97 SER A C 1
ATOM 728 O O . SER A 1 97 ? -10.838 -40.767 13.435 1.00 47.06 97 SER A O 1
ATOM 730 N N . PRO A 1 98 ? -10.054 -41.170 11.369 1.00 47.22 98 PRO A N 1
ATOM 731 C CA . PRO A 1 98 ? -11.326 -40.918 10.713 1.00 47.22 98 PRO A CA 1
ATOM 732 C C . PRO A 1 98 ? -12.064 -42.249 10.502 1.00 47.22 98 PRO A C 1
ATOM 734 O O . PRO A 1 98 ? -11.611 -43.112 9.752 1.00 47.22 98 PRO A O 1
ATOM 737 N N . GLU A 1 99 ? -13.198 -42.418 11.179 1.00 45.16 99 GLU A N 1
ATOM 738 C CA . GLU A 1 99 ? -14.229 -43.395 10.810 1.00 45.16 99 GLU A CA 1
ATOM 739 C C . GLU A 1 99 ? -14.875 -42.928 9.494 1.00 45.16 99 GLU A C 1
ATOM 741 O O . GLU A 1 99 ? -15.368 -41.801 9.407 1.00 45.16 99 GLU A O 1
ATOM 746 N N . ALA A 1 100 ? -14.828 -43.760 8.451 1.00 41.00 100 ALA A N 1
ATOM 747 C CA . ALA A 1 100 ? -15.538 -43.516 7.196 1.00 41.00 100 ALA A CA 1
ATOM 748 C C . ALA A 1 100 ? -16.955 -44.122 7.278 1.00 41.00 100 ALA A C 1
ATOM 750 O O . ALA A 1 100 ? -17.109 -45.199 7.856 1.00 41.00 100 ALA A O 1
ATOM 751 N N . PRO A 1 101 ? -17.992 -43.457 6.736 1.00 53.03 101 PRO A N 1
ATOM 752 C CA . PRO A 1 101 ? -19.374 -43.880 6.929 1.00 53.03 101 PRO A CA 1
ATOM 753 C C . PRO A 1 101 ? -19.815 -45.020 5.994 1.00 53.03 101 PRO A C 1
ATOM 755 O O . PRO A 1 101 ? -19.552 -44.963 4.796 1.00 53.03 101 PRO A O 1
ATOM 758 N N . SER A 1 102 ? -20.610 -45.920 6.597 1.00 46.88 102 SER A N 1
ATOM 759 C CA . SER A 1 102 ? -21.537 -46.948 6.057 1.00 46.88 102 SER A CA 1
ATOM 760 C C . SER A 1 102 ? -20.955 -48.075 5.206 1.00 46.88 102 SER A C 1
ATOM 762 O O . SER A 1 102 ? -20.727 -47.864 3.997 1.00 46.88 102 SER A O 1
#

Foldseek 3Di:
DDFDQPQLLQAALPDPDARDDDPDHQWHAPDQQWIAGNVGDIGGSVVSSVSNSVRRVCVVVVHDDDDDDDDDDDGDDDDDDPPDDDPDDDDDDDDDDDDDDD

pLDDT: mean 76.07, std 16.85, range [39.53, 93.44]

Nearest PDB structures (foldseek):
  2bn2-assembly1_A  TM=4.078E-01  e=2.937E+00  Bos taurus
  4bjr-assembly1_A  TM=6.607E-01  e=7.939E+00  Corynebacterium glutamicum
  4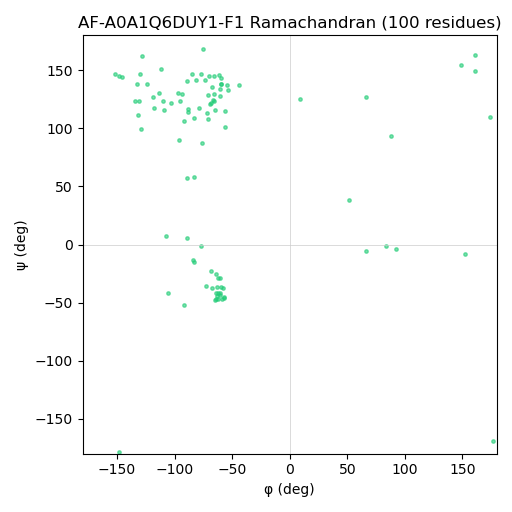bjr-assembly1_B  TM=6.614E-01  e=9.685E+00  Corynebacterium glutamicum

Radius of gyration: 21.06 Å; Cα contacts (8 Å, |Δi|>4): 96; chains: 1; bounding box: 42×61×47 Å

Solvent-accessible surface area (backbone atoms only — not comparable to full-atom values): 6946 Å² total; per-residue (Å²): 137,86,75,78,71,69,46,21,77,43,47,35,51,89,50,98,63,86,73,53,94,63,100,69,64,55,29,45,67,78,53,90,49,30,22,31,36,67,90,61,54,78,44,45,34,62,57,30,26,52,46,27,47,50,51,46,50,28,62,77,67,74,52,93,71,89,90,81,85,86,85,89,78,88,62,83,77,82,84,74,76,72,94,75,80,68,92,74,80,91,84,79,87,81,87,78,83,84,86,78,85,133

Sequence (102 aa):
MLVDESYTSKCNALADIEVGEKPSYRGRRIERGLYRTADGTLINADVNAALNIAKKGMSEINLELGVGGSGGVDTPRRIRKPFGLRCGSDKSLIQTSPEAPS